Protein AF-A0A964HIL8-F1 (afdb_monomer_lite)

Radius of gyration: 11.69 Å; chains: 1; bounding box: 27×13×30 Å

Foldseek 3Di:
DPDDDDDPQQAPDVPHGDPVSVVVVVVVVVVVVVVVVD

Sequence (38 aa):
PWAVDVSSGVEQAKGIKDADKIAAFVAALKTADAEANA

pLDDT: mean 94.93, std 6.33, range [64.56, 98.69]

Secondary structure (DSSP, 8-state):
------SGGGEEETTEE-HHHHHHHHHHHHHHHHHHT-

Structure (mmCIF, N/CA/C/O backbone):
data_AF-A0A964HIL8-F1
#
_entry.id   AF-A0A964HIL8-F1
#
loop_
_atom_site.group_PDB
_atom_site.id
_atom_site.type_symbol
_atom_site.label_atom_id
_atom_site.label_alt_id
_atom_site.label_comp_id
_atom_site.label_asym_id
_atom_site.label_entity_id
_atom_site.label_seq_id
_atom_site.pdbx_PDB_ins_code
_atom_site.Cartn_x
_atom_site.Cartn_y
_atom_site.Cartn_z
_atom_site.occupancy
_atom_site.B_iso_or_equiv
_atom_site.auth_seq_id
_atom_site.auth_comp_id
_atom_site.auth_asym_id
_atom_site.auth_atom_id
_atom_site.pdbx_PDB_model_num
ATOM 1 N N . PRO A 1 1 ? 14.308 9.420 -6.496 1.00 84.56 1 PRO A N 1
ATOM 2 C CA . PRO A 1 1 ? 14.325 9.455 -5.008 1.00 84.56 1 PRO A CA 1
ATOM 3 C C . PRO A 1 1 ? 14.624 8.044 -4.491 1.00 84.56 1 PRO A C 1
ATOM 5 O O . PRO A 1 1 ? 14.364 7.102 -5.228 1.00 84.56 1 PRO A O 1
ATOM 8 N N . TRP A 1 2 ? 15.177 7.887 -3.284 1.00 88.94 2 TRP A N 1
ATOM 9 C CA . TRP A 1 2 ? 15.522 6.552 -2.767 1.00 88.94 2 TRP A CA 1
ATOM 10 C C . TRP A 1 2 ? 14.306 5.766 -2.238 1.00 88.94 2 TRP A C 1
ATOM 12 O O . TRP A 1 2 ? 14.246 4.555 -2.398 1.00 88.94 2 TRP A O 1
ATOM 22 N N . ALA A 1 3 ? 13.314 6.449 -1.661 1.00 90.81 3 ALA A N 1
ATOM 23 C CA . ALA A 1 3 ? 12.041 5.865 -1.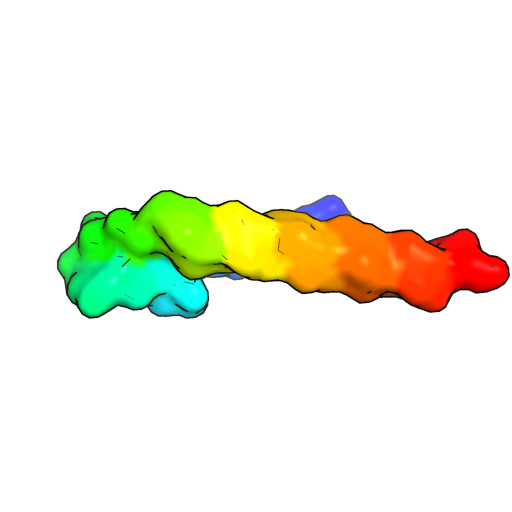239 1.00 90.81 3 ALA A CA 1
ATOM 24 C C . ALA A 1 3 ? 10.919 6.912 -1.317 1.00 90.81 3 ALA A C 1
ATOM 26 O O . ALA A 1 3 ? 11.188 8.106 -1.491 1.00 90.81 3 ALA A O 1
ATOM 27 N N . VAL A 1 4 ? 9.672 6.458 -1.172 1.00 92.38 4 VAL A N 1
ATOM 28 C CA . VAL A 1 4 ? 8.478 7.307 -1.083 1.00 92.38 4 VAL A CA 1
ATOM 29 C C . VAL A 1 4 ? 7.667 6.936 0.156 1.00 92.38 4 VAL A C 1
ATOM 31 O O . VAL A 1 4 ? 7.503 5.757 0.459 1.00 92.38 4 VAL A O 1
ATOM 34 N N . ASP A 1 5 ? 7.171 7.950 0.862 1.00 95.38 5 ASP A N 1
ATOM 35 C CA . ASP A 1 5 ? 6.244 7.806 1.986 1.00 95.38 5 ASP A CA 1
ATOM 36 C C . ASP A 1 5 ? 4.911 8.467 1.622 1.00 95.38 5 ASP A C 1
AT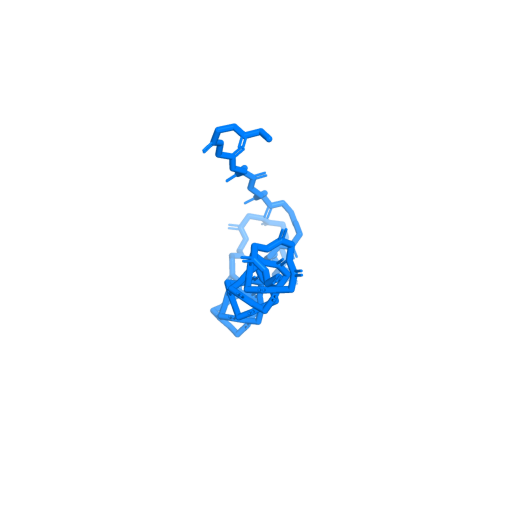OM 38 O O . ASP A 1 5 ? 4.885 9.549 1.026 1.00 95.38 5 A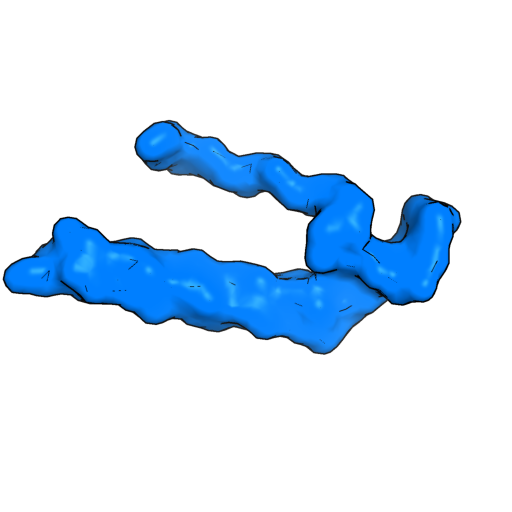SP A O 1
ATOM 42 N N . VAL A 1 6 ? 3.801 7.808 1.954 1.00 96.19 6 VAL A N 1
ATOM 43 C CA . VAL A 1 6 ? 2.454 8.317 1.687 1.00 96.19 6 VAL A CA 1
ATOM 44 C C . VAL A 1 6 ? 1.564 8.099 2.901 1.00 96.19 6 VAL A C 1
ATOM 46 O O . VAL A 1 6 ? 1.394 6.983 3.388 1.00 96.19 6 VAL A O 1
ATOM 49 N N . SER A 1 7 ? 0.950 9.184 3.377 1.00 97.12 7 SER A N 1
ATOM 50 C CA . SER A 1 7 ? 0.008 9.127 4.493 1.00 97.12 7 SER A CA 1
ATOM 51 C C . SER A 1 7 ? -1.440 9.281 4.023 1.00 97.12 7 SER A C 1
ATOM 53 O O . SER A 1 7 ? -2.109 8.273 3.790 1.00 97.12 7 SER A O 1
ATOM 55 N N . SER A 1 8 ? -1.942 10.505 3.836 1.00 97.50 8 SER A N 1
ATOM 56 C CA . SER A 1 8 ? -3.357 10.753 3.510 1.00 97.50 8 SER A CA 1
ATOM 57 C C . SER A 1 8 ? -3.781 10.263 2.120 1.00 97.50 8 SER A C 1
ATOM 59 O O . SER A 1 8 ? -4.960 9.998 1.905 1.00 97.50 8 SER A O 1
ATOM 61 N N . GLY A 1 9 ? -2.835 10.082 1.191 1.00 97.19 9 GLY A N 1
ATOM 62 C CA . GLY A 1 9 ? -3.109 9.601 -0.170 1.00 97.19 9 GLY A CA 1
ATOM 63 C C . GLY A 1 9 ? -3.703 8.188 -0.247 1.00 97.19 9 GLY A C 1
ATOM 64 O O . GLY A 1 9 ? -4.247 7.815 -1.281 1.00 97.19 9 GLY A O 1
ATOM 65 N N . VAL A 1 10 ? -3.643 7.420 0.845 1.00 98.44 10 VAL A N 1
ATOM 66 C CA . VAL A 1 10 ? -4.166 6.045 0.942 1.00 98.44 10 VAL A CA 1
ATOM 67 C C . VAL A 1 10 ? -5.196 5.876 2.071 1.00 98.44 10 VAL A C 1
ATOM 69 O O . VAL A 1 10 ? -5.418 4.775 2.570 1.00 98.44 10 VAL A O 1
ATOM 72 N N . GLU A 1 11 ? -5.819 6.968 2.521 1.00 98.62 11 GLU A N 1
ATOM 73 C CA . GLU A 1 11 ? -6.850 6.943 3.568 1.00 98.62 11 GLU A CA 1
ATOM 74 C C . GLU A 1 11 ? -8.276 6.904 2.989 1.00 98.62 11 GLU A C 1
ATOM 76 O O . GLU A 1 11 ? -8.569 7.518 1.958 1.00 98.62 11 GLU A O 1
ATOM 81 N N . GLN A 1 12 ? -9.185 6.193 3.665 1.00 98.19 12 GLN A N 1
ATOM 82 C CA . GLN A 1 12 ? -10.640 6.281 3.432 1.00 98.19 12 GLN A CA 1
ATOM 83 C C . GLN A 1 12 ? -11.298 7.342 4.325 1.00 98.19 12 GLN A C 1
ATOM 85 O O . GLN A 1 12 ? -12.280 7.968 3.938 1.00 98.19 12 GLN A O 1
ATOM 90 N N . ALA A 1 13 ? -10.722 7.576 5.502 1.00 98.25 13 ALA A N 1
ATOM 91 C CA . ALA A 1 13 ? -11.087 8.625 6.445 1.00 98.25 13 ALA A CA 1
ATOM 92 C C . ALA A 1 13 ? -9.845 9.003 7.265 1.00 98.25 13 ALA A C 1
ATOM 94 O O . ALA A 1 13 ? -8.880 8.242 7.290 1.00 98.25 13 ALA A O 1
ATOM 95 N N . LYS A 1 14 ? -9.859 10.157 7.947 1.00 97.56 14 LYS A N 1
ATOM 96 C CA . LYS A 1 14 ? -8.698 10.665 8.701 1.00 97.56 14 LYS A CA 1
ATOM 97 C C . LYS A 1 14 ? -8.142 9.597 9.653 1.00 97.56 14 LYS A C 1
ATOM 99 O O . LYS A 1 14 ? -8.808 9.220 10.613 1.00 97.56 14 LYS A O 1
ATOM 104 N N . GLY A 1 15 ? -6.913 9.155 9.398 1.00 97.94 15 GLY A N 1
ATOM 105 C CA . GLY A 1 15 ? -6.213 8.144 10.197 1.00 97.94 15 GLY A CA 1
ATOM 106 C C . GLY A 1 15 ? -6.646 6.693 9.951 1.00 97.94 15 GLY A C 1
ATOM 107 O O . GLY A 1 15 ? -6.107 5.795 10.590 1.00 97.94 15 GLY A O 1
ATOM 108 N N . ILE A 1 16 ? -7.574 6.440 9.024 1.00 98.25 16 ILE A N 1
ATOM 109 C CA . ILE A 1 16 ? -8.026 5.098 8.643 1.00 98.25 16 ILE A CA 1
ATOM 110 C C . ILE A 1 16 ? -7.529 4.797 7.231 1.00 98.25 16 ILE A C 1
ATOM 112 O O . ILE A 1 16 ? -7.993 5.379 6.246 1.00 98.25 16 ILE A O 1
ATOM 116 N N . LYS A 1 17 ? -6.589 3.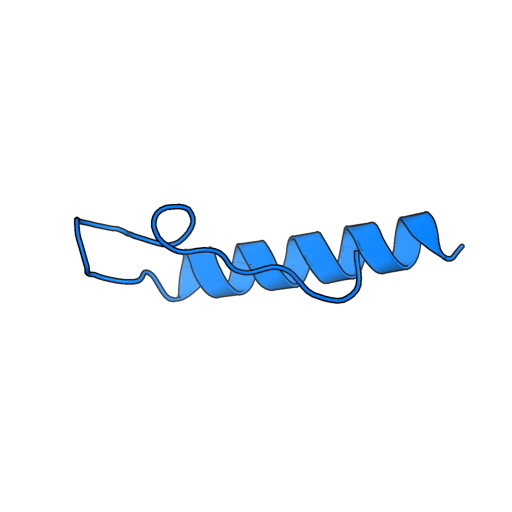857 7.136 1.00 98.06 17 LYS A N 1
ATOM 117 C CA . LYS A 1 17 ? -6.037 3.395 5.862 1.00 98.06 17 LYS A CA 1
ATOM 118 C C . LYS A 1 17 ? -7.041 2.524 5.106 1.00 98.06 17 LYS A C 1
ATOM 120 O O . LYS A 1 17 ? -7.877 1.847 5.706 1.00 98.06 17 LYS A O 1
ATOM 125 N N . ASP A 1 18 ? -6.940 2.566 3.788 1.00 98.69 18 ASP A N 1
ATOM 126 C CA . ASP A 1 18 ? -7.737 1.778 2.856 1.00 98.69 18 ASP A CA 1
ATOM 127 C C . ASP A 1 18 ? -6.816 0.778 2.142 1.00 98.69 18 ASP A C 1
ATOM 129 O O . ASP A 1 18 ? -5.834 1.168 1.505 1.00 98.69 18 ASP A O 1
ATOM 133 N N . ALA A 1 19 ? -7.109 -0.515 2.291 1.00 98.62 19 ALA A N 1
ATOM 134 C CA . ALA A 1 19 ? -6.277 -1.582 1.747 1.00 98.62 19 ALA A CA 1
ATOM 135 C C . ALA A 1 19 ? -6.245 -1.574 0.210 1.00 98.62 19 ALA A C 1
ATOM 137 O O . ALA A 1 19 ? -5.183 -1.799 -0.377 1.00 98.62 19 ALA A O 1
ATOM 138 N N . ASP A 1 20 ? -7.365 -1.248 -0.436 1.00 98.69 20 ASP A N 1
ATOM 139 C CA . ASP A 1 20 ? -7.470 -1.224 -1.893 1.00 98.69 20 ASP A CA 1
ATOM 140 C C . ASP A 1 20 ? -6.691 -0.035 -2.463 1.00 98.69 20 ASP A C 1
ATOM 142 O O . ASP A 1 20 ? -5.968 -0.175 -3.453 1.00 98.69 20 ASP A O 1
ATOM 146 N N . LYS A 1 21 ? -6.734 1.124 -1.793 1.00 98.50 21 LYS A N 1
ATOM 147 C CA . LYS A 1 21 ? -5.911 2.287 -2.177 1.00 98.50 21 LYS A CA 1
ATOM 148 C C . LYS A 1 21 ? -4.419 2.026 -2.014 1.00 98.50 21 LYS A C 1
ATOM 150 O O . LYS A 1 21 ? -3.639 2.449 -2.866 1.00 98.50 21 LYS A O 1
ATOM 155 N N . ILE A 1 22 ? -4.011 1.327 -0.953 1.00 98.56 22 ILE A N 1
ATOM 156 C CA . ILE A 1 22 ? -2.610 0.916 -0.777 1.00 98.56 22 ILE A CA 1
ATOM 157 C C . ILE A 1 22 ? -2.188 -0.005 -1.926 1.00 98.56 22 ILE A C 1
ATOM 159 O O . ILE A 1 22 ? -1.140 0.218 -2.535 1.00 98.56 22 ILE A O 1
ATOM 163 N N . ALA A 1 23 ? -3.001 -1.013 -2.251 1.00 98.56 23 ALA A N 1
ATOM 164 C CA . ALA A 1 23 ? -2.702 -1.945 -3.333 1.00 98.56 23 ALA A CA 1
ATOM 165 C C . ALA A 1 23 ? -2.585 -1.227 -4.688 1.00 98.56 23 ALA A C 1
ATOM 167 O O . ALA A 1 23 ? -1.612 -1.443 -5.415 1.00 98.56 23 ALA A O 1
ATOM 168 N N . ALA A 1 24 ? -3.521 -0.324 -4.993 1.00 98.44 24 ALA A N 1
ATOM 169 C CA . ALA A 1 24 ? -3.498 0.486 -6.208 1.00 98.44 24 ALA A CA 1
ATOM 170 C C . ALA A 1 24 ? -2.254 1.386 -6.285 1.00 98.44 24 ALA A C 1
ATOM 172 O O . ALA A 1 24 ? -1.615 1.462 -7.334 1.00 98.44 24 ALA A O 1
ATOM 173 N N . PHE A 1 25 ? -1.865 2.018 -5.173 1.00 98.00 25 PHE A N 1
ATOM 174 C CA . PHE A 1 25 ? -0.660 2.845 -5.100 1.00 98.00 25 PHE A CA 1
ATOM 175 C C . PHE A 1 25 ? 0.608 2.035 -5.399 1.00 98.00 25 PHE A C 1
ATOM 177 O O . PHE A 1 25 ? 1.421 2.437 -6.230 1.00 98.00 25 PHE A O 1
ATOM 184 N N . VAL A 1 26 ? 0.759 0.860 -4.782 1.00 97.44 26 VAL A N 1
ATOM 185 C CA . VAL A 1 26 ? 1.917 -0.017 -5.020 1.00 97.44 26 VAL A CA 1
ATOM 186 C C . VAL A 1 26 ? 1.943 -0.535 -6.460 1.00 97.44 26 VAL A C 1
ATOM 188 O O . VAL A 1 26 ? 3.017 -0.628 -7.052 1.00 97.44 26 VAL A O 1
ATOM 191 N N . ALA A 1 27 ? 0.787 -0.866 -7.041 1.00 98.00 27 ALA A N 1
ATOM 192 C CA . ALA A 1 27 ? 0.703 -1.292 -8.436 1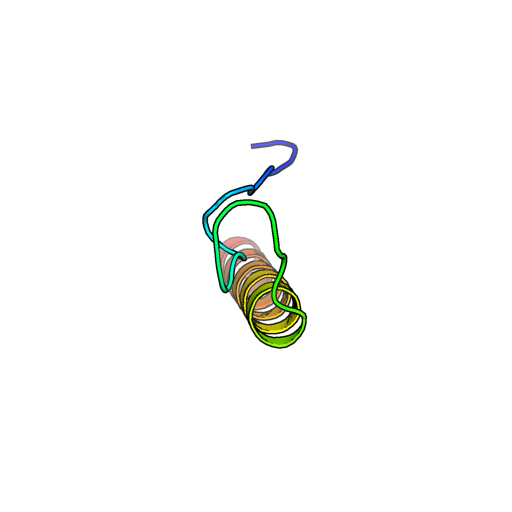.00 98.00 27 ALA A CA 1
ATOM 193 C C . ALA A 1 27 ? 1.150 -0.176 -9.394 1.00 98.00 27 ALA A C 1
ATOM 195 O O . ALA A 1 27 ? 1.998 -0.418 -10.250 1.00 98.00 27 ALA A O 1
ATOM 196 N N . ALA A 1 28 ? 0.656 1.049 -9.192 1.00 96.69 28 ALA A N 1
ATOM 197 C CA . ALA A 1 28 ? 1.050 2.207 -9.991 1.00 96.69 28 ALA A CA 1
ATOM 198 C C . ALA A 1 28 ? 2.556 2.498 -9.888 1.00 96.69 28 ALA A C 1
ATOM 200 O O . ALA A 1 28 ? 3.193 2.768 -10.903 1.00 96.69 28 ALA A O 1
ATOM 201 N N . LEU A 1 29 ? 3.143 2.381 -8.689 1.00 94.75 29 LEU A N 1
ATOM 202 C CA . LEU A 1 29 ? 4.591 2.521 -8.505 1.00 94.75 29 LEU A CA 1
ATOM 203 C C . LEU A 1 29 ? 5.381 1.482 -9.300 1.00 94.75 29 LEU A C 1
ATOM 205 O O . LEU A 1 29 ? 6.360 1.835 -9.945 1.00 94.75 29 LEU A O 1
ATOM 209 N N . LYS A 1 30 ? 4.960 0.213 -9.271 1.00 95.00 30 LYS A N 1
ATOM 210 C CA . LYS A 1 30 ? 5.631 -0.857 -10.024 1.00 95.00 30 LYS A CA 1
ATOM 211 C C . LYS A 1 30 ? 5.573 -0.616 -11.530 1.00 95.00 30 LYS A C 1
ATOM 213 O O . LYS A 1 30 ? 6.566 -0.848 -12.208 1.00 95.00 30 LYS A O 1
ATOM 218 N N . THR A 1 31 ? 4.437 -0.147 -12.045 1.00 97.06 31 THR A N 1
ATOM 219 C CA . THR A 1 31 ? 4.304 0.224 -13.460 1.00 97.06 31 THR A CA 1
ATOM 220 C C . THR A 1 31 ? 5.220 1.393 -13.810 1.00 97.06 31 THR A C 1
ATOM 222 O O . THR A 1 31 ? 5.988 1.284 -14.758 1.00 97.06 31 THR A O 1
ATOM 225 N N . ALA A 1 32 ? 5.202 2.466 -13.018 1.00 94.31 32 ALA A N 1
ATOM 226 C CA . ALA A 1 32 ? 6.041 3.636 -13.262 1.00 94.31 32 ALA A CA 1
ATOM 227 C C . ALA A 1 32 ? 7.544 3.317 -13.177 1.00 94.31 32 ALA A C 1
ATOM 229 O O . ALA A 1 32 ? 8.321 3.826 -13.977 1.00 94.31 32 ALA A O 1
ATOM 230 N N . ASP A 1 33 ? 7.960 2.464 -12.236 1.00 93.75 33 ASP A N 1
ATOM 231 C CA . ASP A 1 33 ? 9.350 2.008 -12.127 1.00 93.75 33 ASP A CA 1
ATOM 232 C C . ASP A 1 33 ? 9.766 1.167 -13.342 1.00 93.75 33 ASP A C 1
ATOM 234 O O . ASP A 1 33 ? 10.839 1.376 -13.902 1.00 93.75 33 ASP A O 1
ATOM 238 N N . ALA A 1 34 ? 8.893 0.267 -13.808 1.00 94.88 34 ALA A N 1
ATOM 239 C CA . ALA A 1 34 ? 9.143 -0.511 -15.018 1.00 94.88 34 ALA A CA 1
ATOM 240 C C . ALA A 1 34 ? 9.242 0.373 -16.273 1.00 94.88 34 ALA A C 1
ATOM 242 O O . ALA A 1 34 ? 10.104 0.131 -17.109 1.00 94.88 34 ALA A O 1
ATOM 243 N N . GLU A 1 35 ? 8.399 1.401 -16.397 1.00 95.56 35 GLU A N 1
ATOM 244 C CA . GLU A 1 35 ? 8.442 2.364 -17.507 1.00 95.56 35 GLU A CA 1
ATOM 245 C C . GLU A 1 35 ? 9.683 3.263 -17.461 1.00 95.56 35 GLU A C 1
ATOM 247 O O . GLU A 1 35 ? 10.244 3.586 -18.503 1.00 95.56 35 GLU A O 1
ATOM 252 N N . ALA A 1 36 ? 10.123 3.668 -16.269 1.00 90.31 36 ALA A N 1
ATOM 253 C CA . ALA A 1 36 ? 11.297 4.522 -16.099 1.00 90.31 36 ALA A CA 1
ATOM 254 C C . ALA A 1 36 ? 12.628 3.780 -16.321 1.00 90.31 36 ALA A C 1
ATOM 256 O O . ALA A 1 36 ? 13.635 4.425 -16.612 1.00 90.31 36 ALA A O 1
ATOM 257 N N . ASN A 1 37 ? 12.632 2.453 -16.160 1.00 81.44 37 ASN A N 1
ATOM 258 C CA . ASN A 1 37 ? 13.814 1.595 -16.276 1.00 81.44 37 ASN A CA 1
ATOM 259 C C . ASN A 1 37 ? 13.847 0.752 -17.572 1.00 81.44 37 ASN A C 1
ATOM 261 O O . ASN A 1 37 ? 14.736 -0.092 -17.710 1.00 81.44 37 ASN A O 1
ATOM 265 N N . ALA A 1 38 ? 12.887 0.944 -18.484 1.00 64.56 38 ALA A N 1
ATOM 266 C CA . ALA A 1 38 ? 12.863 0.348 -19.825 1.00 64.56 38 ALA A CA 1
ATOM 267 C C . ALA A 1 38 ? 13.675 1.181 -20.831 1.00 64.56 38 ALA A C 1
ATOM 269 O O . ALA A 1 38 ? 14.3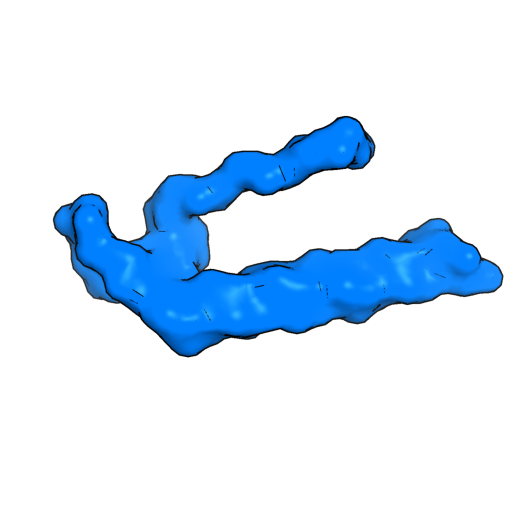09 0.559 -21.714 1.00 64.56 38 ALA A O 1
#